Protein AF-A0A954KGQ1-F1 (afdb_monomer_lite)

Structure (mmCIF, N/CA/C/O backbone):
data_AF-A0A954KGQ1-F1
#
_entry.id   AF-A0A954KGQ1-F1
#
loop_
_atom_site.group_PDB
_atom_site.id
_atom_site.type_symbol
_atom_site.label_atom_id
_atom_site.label_alt_id
_atom_site.label_comp_id
_atom_site.label_asym_id
_atom_site.label_entity_id
_atom_site.label_seq_id
_atom_site.pdbx_PDB_ins_code
_atom_site.Cartn_x
_atom_site.Cartn_y
_atom_site.Cartn_z
_atom_site.occupancy
_atom_site.B_iso_or_equiv
_atom_site.auth_seq_id
_atom_site.auth_comp_id
_atom_site.auth_asym_id
_atom_site.auth_atom_id
_atom_site.pdbx_PDB_model_num
ATOM 1 N N . MET A 1 1 ? -12.174 5.004 -1.934 1.00 64.56 1 MET A N 1
ATOM 2 C CA . MET A 1 1 ? -10.868 4.305 -1.891 1.00 64.56 1 MET A CA 1
ATOM 3 C C . MET A 1 1 ? -9.777 5.331 -1.611 1.00 64.56 1 MET A C 1
ATOM 5 O O . MET A 1 1 ? -9.635 6.246 -2.416 1.00 64.56 1 MET A O 1
ATOM 9 N N . ALA A 1 2 ? -9.042 5.189 -0.502 1.00 85.38 2 ALA A N 1
ATOM 10 C CA . ALA A 1 2 ? -8.070 6.170 0.003 1.00 85.38 2 ALA A CA 1
ATOM 11 C C . ALA A 1 2 ? -6.909 6.488 -0.962 1.00 85.38 2 ALA A C 1
ATOM 13 O O . ALA A 1 2 ? -6.375 7.587 -0.951 1.00 85.38 2 ALA A O 1
ATOM 14 N N . TRP A 1 3 ? -6.562 5.577 -1.876 1.00 90.81 3 TRP A N 1
ATOM 15 C CA . TRP A 1 3 ? -5.491 5.818 -2.851 1.00 90.81 3 TRP A CA 1
ATOM 16 C C . TRP A 1 3 ? -5.712 7.066 -3.725 1.00 90.81 3 TRP A C 1
ATOM 18 O O . TRP A 1 3 ? -4.772 7.804 -3.997 1.00 90.81 3 TRP A O 1
ATOM 28 N N . TRP A 1 4 ? -6.944 7.331 -4.173 1.00 90.88 4 TRP A N 1
ATOM 29 C CA . TRP A 1 4 ? -7.203 8.447 -5.091 1.00 90.88 4 TRP A CA 1
ATOM 30 C C . TRP A 1 4 ? -7.008 9.818 -4.445 1.00 90.88 4 TRP A C 1
ATOM 32 O O . TRP A 1 4 ? -6.617 10.749 -5.145 1.00 90.88 4 TRP A O 1
ATOM 42 N N . SER A 1 5 ? -7.251 9.939 -3.137 1.00 90.62 5 SER A N 1
ATOM 43 C CA . SER A 1 5 ? -7.044 11.199 -2.425 1.00 90.62 5 SER A CA 1
ATOM 44 C C . SER A 1 5 ? -5.561 11.487 -2.225 1.00 90.62 5 SER A C 1
ATOM 46 O O . SER A 1 5 ? -5.154 12.626 -2.413 1.00 90.62 5 SER A O 1
ATOM 48 N N . VAL A 1 6 ? -4.740 10.477 -1.920 1.00 92.19 6 VAL A N 1
ATOM 49 C CA . VAL A 1 6 ? -3.313 10.672 -1.595 1.00 92.19 6 VAL A CA 1
ATOM 50 C C . VAL A 1 6 ? -2.357 10.473 -2.771 1.00 92.19 6 VAL A C 1
ATOM 52 O O . VAL A 1 6 ? -1.201 10.865 -2.682 1.00 92.19 6 VAL A O 1
ATOM 55 N N . ARG A 1 7 ? -2.814 9.922 -3.905 1.00 92.94 7 ARG A N 1
ATOM 56 C CA . ARG A 1 7 ? -1.966 9.630 -5.079 1.00 92.94 7 ARG A CA 1
ATOM 57 C C . ARG A 1 7 ? -1.112 10.817 -5.526 1.00 92.94 7 ARG A C 1
ATOM 59 O O . ARG A 1 7 ? 0.028 10.617 -5.929 1.00 92.94 7 ARG A O 1
ATOM 66 N N . HIS A 1 8 ? -1.675 12.024 -5.510 1.00 92.00 8 HIS A N 1
ATOM 67 C CA . HIS A 1 8 ? -0.987 13.226 -5.982 1.00 92.00 8 HIS A CA 1
ATOM 68 C C . HIS A 1 8 ? 0.263 13.556 -5.150 1.00 92.00 8 HIS A C 1
ATOM 70 O O . HIS A 1 8 ? 1.206 14.110 -5.691 1.00 92.00 8 HIS A O 1
ATOM 76 N N . ILE A 1 9 ? 0.301 13.149 -3.877 1.00 92.56 9 ILE A N 1
ATOM 77 C CA . ILE A 1 9 ? 1.433 13.371 -2.964 1.00 92.56 9 ILE A CA 1
ATOM 78 C C . ILE A 1 9 ? 2.662 12.562 -3.404 1.00 92.56 9 ILE A C 1
ATOM 80 O O . ILE A 1 9 ? 3.798 13.000 -3.247 1.00 92.56 9 ILE A O 1
ATOM 84 N N . TYR A 1 10 ? 2.435 11.386 -3.989 1.00 91.94 10 TYR A N 1
ATOM 85 C CA . TYR A 1 10 ? 3.494 10.468 -4.413 1.00 91.94 10 TYR A CA 1
ATOM 86 C C . TYR A 1 10 ? 3.849 10.604 -5.898 1.00 91.94 10 TYR A C 1
ATOM 88 O O . TYR A 1 10 ? 4.817 10.000 -6.349 1.00 91.94 10 TYR A O 1
ATOM 96 N N . ALA A 1 11 ? 3.080 11.381 -6.667 1.00 90.12 11 ALA A N 1
ATOM 97 C CA . ALA A 1 11 ? 3.197 11.432 -8.123 1.00 90.12 11 ALA A CA 1
ATOM 98 C C . ALA A 1 11 ? 4.559 11.941 -8.617 1.00 90.12 11 ALA A C 1
ATOM 100 O O . ALA A 1 11 ? 5.031 11.467 -9.647 1.00 90.12 11 ALA A O 1
ATOM 101 N N . ASP A 1 12 ? 5.184 12.855 -7.872 1.00 89.56 12 ASP A N 1
ATOM 102 C CA . ASP A 1 12 ? 6.445 13.489 -8.272 1.00 89.56 12 ASP A CA 1
ATOM 103 C C . ASP A 1 12 ? 7.689 12.733 -7.779 1.00 89.56 12 ASP A C 1
ATOM 105 O O . ASP A 1 12 ? 8.768 12.886 -8.346 1.00 89.56 12 ASP A O 1
ATOM 109 N N . ASN A 1 13 ? 7.547 11.910 -6.733 1.00 89.56 13 ASN A N 1
ATOM 110 C CA . ASN A 1 13 ? 8.673 11.259 -6.051 1.00 89.56 13 ASN A CA 1
ATOM 111 C C . ASN A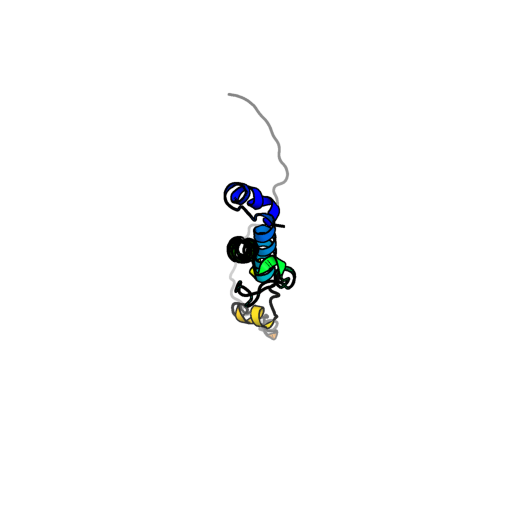 1 13 ? 8.782 9.757 -6.342 1.00 89.56 13 ASN A C 1
ATOM 113 O O . ASN A 1 13 ? 9.836 9.171 -6.111 1.00 89.56 13 ASN A O 1
ATOM 117 N N . GLU A 1 14 ? 7.712 9.131 -6.840 1.00 91.44 14 GLU A N 1
ATOM 118 C CA . GLU A 1 14 ? 7.665 7.690 -7.062 1.00 91.44 14 GLU A CA 1
ATOM 119 C C . GLU A 1 14 ? 7.655 7.365 -8.568 1.00 91.44 14 GLU A C 1
ATOM 121 O O . GLU A 1 14 ? 6.622 7.527 -9.229 1.00 91.44 14 GLU A O 1
ATOM 126 N N . PRO A 1 15 ? 8.768 6.862 -9.135 1.00 89.88 15 PRO A N 1
ATOM 127 C CA . PRO A 1 15 ? 8.856 6.569 -10.568 1.00 89.88 15 PRO A CA 1
ATOM 128 C C . PRO A 1 15 ? 7.892 5.452 -10.993 1.00 89.88 15 PRO A C 1
ATOM 130 O O . PRO A 1 15 ? 7.349 5.475 -12.099 1.00 89.88 15 PRO A O 1
ATOM 133 N N . HIS A 1 16 ? 7.612 4.507 -10.091 1.00 93.56 16 HIS A N 1
ATOM 134 C CA . HIS A 1 16 ? 6.739 3.354 -10.326 1.00 93.56 16 HIS A CA 1
ATOM 135 C C . HIS A 1 16 ? 5.373 3.521 -9.641 1.00 93.56 16 HIS A C 1
ATOM 137 O O . HIS A 1 16 ? 4.840 2.599 -9.024 1.00 93.56 16 HIS A O 1
ATOM 143 N N . LEU A 1 17 ? 4.755 4.702 -9.782 1.00 94.81 17 LEU A N 1
ATOM 144 C CA . LEU A 1 17 ? 3.503 5.085 -9.105 1.00 94.81 17 LEU A CA 1
ATOM 145 C C . LEU A 1 17 ? 2.355 4.065 -9.255 1.00 94.81 17 LEU A C 1
ATOM 147 O O . LEU A 1 17 ? 1.499 3.933 -8.377 1.00 94.81 17 LEU A O 1
ATOM 151 N N . ASN A 1 18 ? 2.301 3.343 -10.376 1.00 94.06 18 ASN A N 1
ATOM 152 C CA . ASN A 1 18 ? 1.293 2.306 -10.602 1.00 94.06 18 ASN A CA 1
ATOM 153 C C . ASN A 1 18 ? 1.489 1.088 -9.694 1.00 94.06 18 ASN A C 1
ATOM 155 O O . ASN A 1 18 ? 0.507 0.509 -9.226 1.00 94.06 18 ASN A O 1
ATOM 159 N N . ASP A 1 19 ? 2.734 0.682 -9.474 1.00 95.38 19 ASP A N 1
ATOM 160 C CA . ASP A 1 19 ? 3.100 -0.448 -8.630 1.00 95.38 19 ASP A CA 1
ATOM 161 C C . ASP A 1 19 ? 2.977 -0.077 -7.159 1.00 95.38 19 ASP A C 1
ATOM 163 O O . ASP A 1 19 ? 2.288 -0.785 -6.418 1.00 95.38 19 ASP A O 1
ATOM 167 N N . PHE A 1 20 ? 3.469 1.109 -6.797 1.00 96.25 20 PHE A N 1
ATOM 168 C CA . PHE A 1 20 ? 3.226 1.731 -5.501 1.00 96.25 20 PHE A CA 1
ATOM 169 C C . PHE A 1 20 ? 1.737 1.775 -5.157 1.00 96.25 20 PHE A C 1
ATOM 171 O O . PHE A 1 20 ? 1.298 1.252 -4.136 1.00 96.25 20 PHE A O 1
ATOM 178 N N . GLY A 1 21 ? 0.915 2.331 -6.051 1.00 95.62 21 GLY A N 1
ATOM 179 C CA . GLY A 1 21 ? -0.519 2.481 -5.823 1.00 95.62 21 GLY A CA 1
ATOM 180 C C . GLY A 1 21 ? -1.270 1.157 -5.706 1.00 95.62 21 GLY A C 1
ATOM 181 O O . GLY A 1 21 ? -2.342 1.106 -5.102 1.00 95.62 21 GLY A O 1
ATOM 182 N N . ARG A 1 22 ? -0.735 0.074 -6.279 1.00 95.44 22 ARG A N 1
ATOM 183 C CA . ARG A 1 22 ? -1.279 -1.275 -6.088 1.00 95.44 22 ARG A CA 1
ATOM 184 C C . ARG A 1 22 ? -0.874 -1.839 -4.733 1.00 95.44 22 ARG A C 1
ATOM 186 O O . ARG A 1 22 ? -1.733 -2.408 -4.073 1.00 95.44 22 ARG A O 1
ATOM 193 N N . GLY A 1 23 ? 0.375 -1.650 -4.314 1.00 96.00 23 GLY A N 1
ATOM 194 C CA . GLY A 1 23 ? 0.832 -1.996 -2.966 1.00 96.00 23 GLY A CA 1
ATOM 195 C C . GLY A 1 23 ? 0.004 -1.297 -1.900 1.00 96.00 23 GLY A C 1
ATOM 196 O O . GLY A 1 23 ? -0.556 -1.951 -1.026 1.00 96.00 23 GLY A O 1
ATOM 197 N N . PHE A 1 24 ? -0.191 0.009 -2.072 1.00 96.62 24 PHE A N 1
ATOM 198 C CA . PHE A 1 24 ? -0.975 0.860 -1.185 1.00 96.62 24 PHE A CA 1
ATOM 199 C C . PHE A 1 24 ? -2.382 0.333 -0.937 1.00 96.62 24 PHE A C 1
ATOM 201 O O . PHE A 1 24 ? -2.818 0.219 0.204 1.00 96.62 24 PHE A O 1
ATOM 208 N N . ARG A 1 25 ? -3.104 -0.016 -2.006 1.00 95.56 25 ARG A N 1
ATOM 209 C CA . ARG A 1 25 ? -4.465 -0.550 -1.874 1.00 95.56 25 ARG A CA 1
ATOM 210 C C . ARG A 1 25 ? -4.471 -1.864 -1.109 1.00 95.56 25 ARG A C 1
ATOM 212 O O . ARG A 1 25 ? -5.289 -2.013 -0.214 1.00 95.56 25 ARG A O 1
ATOM 219 N N . VAL A 1 26 ? -3.537 -2.765 -1.417 1.00 95.31 26 VAL A N 1
ATOM 220 C CA . VAL A 1 26 ? -3.448 -4.068 -0.745 1.00 95.31 26 VAL A CA 1
ATOM 221 C C . VAL A 1 26 ? -3.115 -3.900 0.741 1.00 95.31 26 VAL A C 1
ATOM 223 O O . VAL A 1 26 ? -3.745 -4.546 1.571 1.00 95.31 26 VAL A O 1
ATOM 226 N N . GLY A 1 27 ? -2.178 -3.014 1.094 1.00 95.12 27 GLY A N 1
ATOM 227 C CA . GLY A 1 27 ? -1.840 -2.721 2.492 1.00 95.12 27 GLY A CA 1
ATOM 228 C C . GLY A 1 27 ? -3.005 -2.091 3.256 1.00 95.12 27 GLY A C 1
ATOM 229 O O . GLY A 1 27 ? -3.333 -2.519 4.361 1.00 95.12 27 GLY A O 1
ATOM 230 N N . TYR A 1 28 ? -3.699 -1.138 2.631 1.00 95.25 28 TYR A N 1
ATOM 231 C CA . TYR A 1 28 ? -4.874 -0.503 3.225 1.00 95.25 28 TYR A CA 1
ATOM 232 C C . TYR A 1 28 ? -6.018 -1.505 3.441 1.00 95.25 28 TYR A C 1
ATOM 234 O O . TYR A 1 28 ? -6.642 -1.541 4.501 1.00 95.25 28 TYR A O 1
ATOM 242 N N . GLU A 1 29 ? -6.281 -2.350 2.443 1.00 93.75 29 GLU A N 1
ATOM 243 C CA . GLU A 1 29 ? -7.276 -3.422 2.519 1.00 93.75 29 GLU A CA 1
ATOM 244 C C . GLU A 1 29 ? -6.900 -4.479 3.561 1.00 93.75 29 GLU A C 1
ATOM 246 O O . GLU A 1 29 ? -7.790 -4.996 4.230 1.00 93.75 29 GLU A O 1
ATOM 251 N N . ASN A 1 30 ? -5.611 -4.789 3.743 1.00 93.81 30 ASN A N 1
ATOM 252 C CA . ASN A 1 30 ? -5.164 -5.728 4.771 1.00 93.81 30 ASN A CA 1
ATOM 253 C C . ASN A 1 30 ? -5.629 -5.272 6.157 1.00 93.81 30 ASN A C 1
ATOM 255 O O . ASN A 1 30 ? -6.313 -6.028 6.841 1.00 93.81 30 ASN A O 1
ATOM 259 N N . VAL A 1 31 ? -5.343 -4.021 6.520 1.00 93.81 31 VAL A N 1
ATOM 260 C CA . VAL A 1 31 ? -5.763 -3.453 7.807 1.00 93.81 31 VAL A CA 1
ATOM 261 C C . VAL A 1 31 ? -7.281 -3.337 7.887 1.00 93.81 31 VAL A C 1
ATOM 263 O O . VAL A 1 31 ? -7.865 -3.735 8.888 1.00 93.81 31 VAL A O 1
ATOM 266 N N . ALA A 1 32 ? -7.945 -2.856 6.831 1.00 91.94 32 ALA A N 1
ATOM 267 C CA . ALA A 1 32 ? -9.405 -2.731 6.813 1.00 91.94 32 ALA A CA 1
ATOM 268 C C . ALA A 1 32 ? -10.125 -4.079 7.018 1.00 91.94 32 ALA A C 1
ATOM 270 O O . ALA A 1 32 ? -11.213 -4.117 7.587 1.00 91.94 32 ALA A O 1
ATOM 271 N N . ASN A 1 33 ? -9.516 -5.188 6.592 1.00 91.12 33 ASN A N 1
ATOM 272 C CA . ASN A 1 33 ? -10.032 -6.542 6.797 1.00 91.12 33 ASN A CA 1
ATOM 273 C C . ASN A 1 33 ? -9.622 -7.164 8.150 1.00 91.12 33 ASN A C 1
ATOM 275 O O . ASN A 1 33 ? -9.842 -8.355 8.356 1.00 91.12 33 ASN A O 1
ATOM 279 N N . GLY A 1 34 ? -9.028 -6.392 9.067 1.00 88.81 34 GLY A N 1
ATOM 280 C CA . GLY A 1 34 ? -8.577 -6.872 10.380 1.00 88.81 34 GLY A CA 1
ATOM 281 C C . GLY A 1 34 ? -7.192 -7.531 10.373 1.00 88.81 34 GLY A C 1
ATOM 282 O O . GLY A 1 34 ? -6.820 -8.207 11.329 1.00 88.81 34 GLY A O 1
ATOM 283 N N . GLY A 1 35 ? -6.425 -7.368 9.294 1.00 88.25 35 GLY A N 1
ATOM 284 C CA . GLY A 1 35 ? -5.033 -7.795 9.213 1.00 88.25 35 GLY A CA 1
ATOM 285 C C . GLY A 1 35 ? -4.106 -6.934 10.073 1.00 88.25 35 GLY A C 1
ATOM 286 O O . GLY A 1 35 ? -4.414 -5.801 10.436 1.00 88.25 35 GLY A O 1
ATOM 287 N N . ASN A 1 36 ? -2.931 -7.477 10.384 1.00 87.62 36 ASN A N 1
ATOM 288 C CA . ASN A 1 36 ? -1.923 -6.839 11.234 1.00 87.62 36 ASN A CA 1
ATOM 289 C C . ASN A 1 36 ? -1.029 -5.825 10.497 1.00 87.62 36 ASN A C 1
ATOM 291 O O . ASN A 1 36 ? -0.103 -5.284 11.098 1.00 87.62 36 ASN A O 1
ATOM 295 N N . GLY A 1 37 ? -1.252 -5.601 9.199 1.00 90.25 3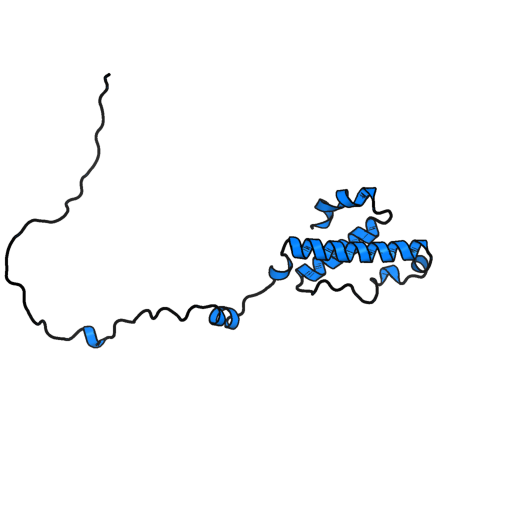7 GLY A N 1
ATOM 296 C CA . GLY A 1 37 ? -0.426 -4.708 8.393 1.00 90.25 37 GLY A CA 1
ATOM 297 C C . GLY A 1 37 ? 0.968 -5.254 8.074 1.00 90.25 37 GLY A C 1
ATOM 298 O O . GLY A 1 37 ? 1.800 -4.521 7.545 1.00 90.25 37 GLY A O 1
ATOM 299 N N . CYS A 1 38 ? 1.260 -6.529 8.354 1.00 93.25 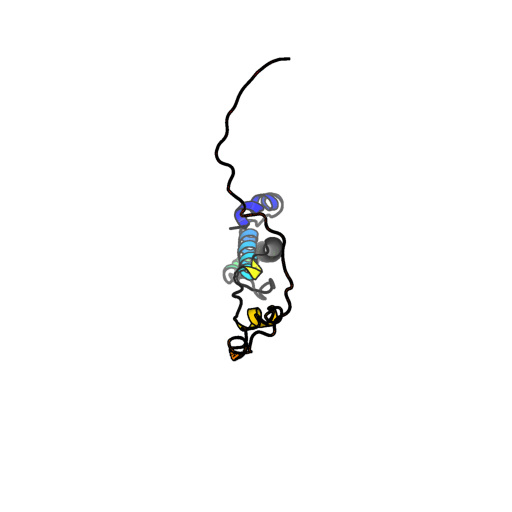38 CYS A N 1
ATOM 300 C CA . CYS A 1 38 ? 2.537 -7.120 7.962 1.00 93.25 38 CYS A CA 1
ATOM 301 C C . CYS A 1 38 ? 2.570 -7.362 6.444 1.00 93.25 38 CYS A C 1
ATOM 303 O O . CYS A 1 38 ? 1.603 -7.902 5.898 1.00 93.25 38 CYS A O 1
ATOM 305 N N . PRO A 1 39 ? 3.658 -6.997 5.745 1.00 92.62 39 PRO A N 1
ATOM 306 C CA . PRO A 1 39 ? 3.792 -7.278 4.323 1.00 92.62 39 PRO A CA 1
ATOM 307 C C . PRO A 1 39 ? 3.908 -8.786 4.066 1.00 92.62 39 PRO A C 1
ATOM 309 O O . PRO A 1 39 ? 4.469 -9.520 4.886 1.00 92.62 39 PRO A O 1
ATOM 312 N N . PRO A 1 40 ? 3.403 -9.277 2.923 1.00 91.69 40 PRO A N 1
ATOM 313 C CA . PRO A 1 40 ? 3.529 -10.682 2.573 1.00 91.69 40 PRO A CA 1
ATOM 314 C C . PRO A 1 40 ? 4.986 -11.046 2.262 1.00 91.69 40 PRO A C 1
ATOM 316 O O . PRO A 1 40 ? 5.734 -10.257 1.682 1.00 91.69 40 PRO A O 1
ATOM 319 N N . THR A 1 41 ? 5.371 -12.284 2.584 1.00 91.75 41 THR A N 1
ATOM 320 C CA . THR A 1 41 ? 6.731 -12.803 2.348 1.00 91.75 41 THR A CA 1
ATOM 321 C C . THR A 1 41 ? 7.131 -12.769 0.877 1.00 91.75 41 THR A C 1
ATOM 323 O O . THR A 1 41 ? 8.297 -12.564 0.559 1.00 91.75 41 THR A O 1
ATOM 326 N N . LEU A 1 42 ? 6.166 -12.969 -0.021 1.00 91.12 42 LEU A N 1
ATOM 327 C CA . LEU A 1 42 ? 6.368 -12.896 -1.460 1.00 91.12 42 LEU A CA 1
ATOM 328 C C . LEU A 1 42 ? 5.445 -11.833 -2.057 1.00 91.12 42 LEU A C 1
ATOM 330 O O . LEU A 1 42 ? 4.302 -11.696 -1.603 1.00 91.12 42 LEU A O 1
ATOM 334 N N . PRO A 1 43 ? 5.899 -11.113 -3.097 1.00 88.56 43 PRO A N 1
ATOM 335 C CA . PRO A 1 43 ? 5.057 -10.151 -3.780 1.00 88.56 43 PRO A CA 1
ATOM 336 C C . PRO A 1 43 ? 3.919 -10.883 -4.508 1.00 88.56 43 PRO A C 1
ATOM 338 O O . PRO A 1 43 ? 4.001 -12.094 -4.737 1.00 88.56 43 PRO A O 1
ATOM 341 N N . PRO A 1 44 ? 2.854 -10.181 -4.922 1.00 91.81 44 PRO A N 1
ATOM 342 C CA . PRO A 1 44 ? 1.756 -10.790 -5.666 1.00 91.81 44 PRO A CA 1
ATOM 343 C C . PRO A 1 44 ? 2.231 -11.483 -6.951 1.00 91.81 44 PRO A C 1
ATOM 345 O O . PRO A 1 44 ? 3.158 -11.009 -7.607 1.00 91.81 44 PRO A O 1
ATOM 348 N N . GLN A 1 45 ? 1.524 -12.537 -7.377 1.00 90.81 45 GLN A N 1
ATOM 349 C CA . GLN A 1 45 ? 1.901 -13.410 -8.506 1.00 90.81 45 GLN A CA 1
ATOM 350 C C . GLN A 1 45 ? 2.261 -12.666 -9.804 1.00 90.81 45 GLN A C 1
ATOM 352 O O . GLN A 1 45 ? 3.096 -13.122 -10.582 1.00 90.81 45 GLN A O 1
ATOM 357 N N . ARG A 1 46 ? 1.675 -11.486 -10.042 1.00 89.06 46 ARG A N 1
ATOM 358 C CA . ARG A 1 46 ? 2.005 -10.630 -11.195 1.00 89.06 46 ARG A CA 1
ATOM 359 C C . ARG A 1 46 ? 3.493 -10.281 -11.295 1.00 89.06 46 ARG A C 1
ATOM 361 O O . ARG A 1 46 ? 3.961 -10.060 -12.404 1.00 89.06 46 ARG A O 1
ATOM 368 N N . TYR A 1 47 ? 4.200 -10.236 -10.169 1.00 91.56 47 TYR A N 1
ATOM 369 C CA . TYR A 1 47 ? 5.622 -9.915 -10.084 1.00 91.56 47 TYR A CA 1
ATOM 370 C C . TYR A 1 47 ? 6.529 -11.143 -10.178 1.00 91.56 47 TYR A C 1
ATOM 372 O O . TYR A 1 47 ? 7.742 -11.011 -10.122 1.00 91.56 47 TYR A O 1
ATOM 380 N N . TRP A 1 48 ? 5.972 -12.348 -10.320 1.00 92.31 48 TRP A N 1
ATOM 381 C CA . TRP A 1 48 ? 6.772 -13.574 -10.420 1.00 92.31 48 TRP A CA 1
ATOM 382 C C . TRP A 1 48 ? 7.225 -13.869 -11.850 1.00 92.31 48 TRP A C 1
ATOM 384 O O . TRP A 1 48 ? 8.022 -14.774 -12.081 1.00 92.31 48 TRP A O 1
ATOM 394 N N . ALA A 1 49 ? 6.697 -13.132 -12.827 1.00 90.62 49 ALA A N 1
ATOM 395 C CA . ALA A 1 49 ? 7.100 -13.279 -14.215 1.00 90.62 49 ALA A CA 1
ATOM 396 C C . ALA A 1 49 ? 8.572 -12.877 -14.403 1.00 90.62 49 ALA A C 1
ATOM 398 O O . ALA A 1 49 ? 9.036 -11.918 -13.792 1.00 90.62 49 ALA A O 1
ATOM 399 N N . ALA A 1 50 ? 9.271 -13.548 -15.325 1.00 87.00 50 ALA A N 1
ATOM 400 C CA . ALA A 1 50 ? 10.691 -13.306 -15.614 1.00 87.00 50 ALA A CA 1
ATOM 401 C C . ALA A 1 50 ? 11.023 -11.832 -15.924 1.00 87.00 50 ALA A C 1
ATOM 403 O O . ALA A 1 50 ? 12.114 -11.370 -15.622 1.00 87.00 50 ALA A O 1
ATOM 404 N N . ARG A 1 51 ? 10.054 -11.068 -16.448 1.00 87.31 51 ARG A N 1
ATOM 405 C CA . ARG A 1 51 ? 10.169 -9.620 -16.703 1.00 87.31 51 ARG A CA 1
ATOM 406 C C . ARG A 1 51 ? 10.365 -8.749 -15.453 1.00 87.31 51 ARG A C 1
ATOM 408 O O . ARG A 1 51 ? 10.463 -7.544 -15.600 1.00 87.31 51 ARG A O 1
ATOM 415 N N . TYR A 1 52 ? 10.251 -9.329 -14.259 1.00 87.81 52 TYR A N 1
ATOM 416 C CA . TYR A 1 52 ? 10.469 -8.641 -12.988 1.00 87.81 52 TYR A CA 1
ATOM 417 C C . TYR A 1 52 ? 11.762 -9.089 -12.287 1.00 87.81 52 TYR A C 1
ATOM 419 O O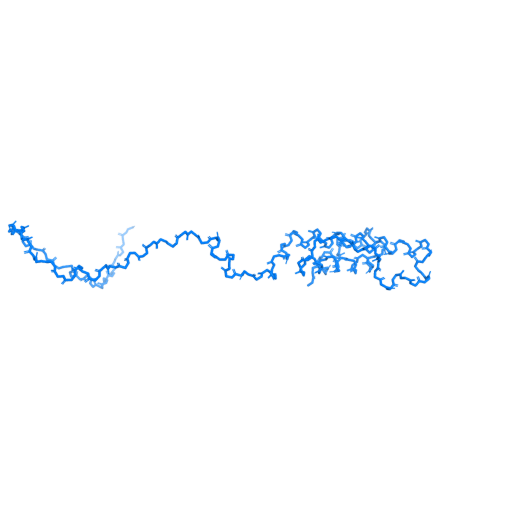 . TYR A 1 52 ? 12.013 -8.692 -11.154 1.00 87.81 52 TYR A O 1
ATOM 427 N N . GLN A 1 53 ? 12.548 -9.957 -12.933 1.00 88.25 53 GLN A N 1
ATOM 428 C CA . GLN A 1 53 ? 13.832 -10.440 -12.417 1.00 88.25 53 GLN A CA 1
ATOM 429 C C . GLN A 1 53 ? 15.017 -9.568 -12.855 1.00 88.25 53 GLN A C 1
ATOM 431 O O . GLN A 1 53 ? 16.136 -9.805 -12.411 1.00 88.25 53 GLN A O 1
ATOM 436 N N . ASP A 1 54 ? 14.781 -8.592 -13.728 1.00 91.88 54 ASP A N 1
ATOM 437 C CA . ASP A 1 54 ? 15.737 -7.553 -14.095 1.00 91.88 54 ASP A CA 1
ATOM 438 C C . ASP A 1 54 ? 15.754 -6.419 -13.055 1.00 91.88 54 ASP A C 1
ATOM 440 O O . ASP A 1 54 ? 14.859 -6.309 -12.213 1.00 91.88 54 ASP A O 1
ATOM 444 N N . ASP A 1 55 ? 16.768 -5.552 -13.118 1.00 92.00 55 ASP A N 1
ATOM 445 C CA . ASP A 1 55 ? 16.935 -4.443 -12.165 1.00 92.00 55 ASP A CA 1
ATOM 446 C C . ASP A 1 55 ? 15.703 -3.518 -12.150 1.00 92.00 55 ASP A C 1
ATOM 448 O O . ASP A 1 55 ? 15.192 -3.150 -11.093 1.00 92.00 55 ASP A O 1
ATOM 452 N N . TYR A 1 56 ? 15.152 -3.220 -13.331 1.00 91.81 56 TYR A N 1
ATOM 453 C CA . TYR A 1 56 ? 13.947 -2.399 -13.486 1.00 91.81 56 TYR A CA 1
ATOM 454 C C . TYR A 1 56 ? 12.688 -3.068 -12.910 1.00 91.81 56 TYR A C 1
ATOM 456 O O . TYR A 1 56 ? 11.789 -2.426 -12.359 1.00 91.81 56 TYR A O 1
ATOM 464 N N . GLY A 1 57 ? 12.599 -4.386 -13.039 1.00 91.25 57 GLY A N 1
ATOM 465 C CA . GLY A 1 57 ? 11.575 -5.207 -12.426 1.00 91.25 57 GLY A CA 1
ATOM 466 C C . GLY A 1 57 ? 11.657 -5.222 -10.910 1.00 91.25 57 GLY A C 1
ATOM 467 O O . GLY A 1 57 ? 10.631 -5.104 -10.234 1.00 91.25 57 GLY A O 1
ATOM 468 N N . HIS A 1 58 ? 12.876 -5.310 -10.382 1.00 92.12 58 HIS A N 1
ATOM 469 C CA . HIS A 1 58 ? 13.135 -5.264 -8.953 1.00 92.12 58 HIS A CA 1
ATOM 470 C C . HIS A 1 58 ? 12.664 -3.938 -8.345 1.00 92.12 58 HIS A C 1
ATOM 472 O O . HIS A 1 58 ? 11.971 -3.952 -7.329 1.00 92.12 58 HIS A O 1
ATOM 478 N N . GLU A 1 59 ? 12.928 -2.804 -9.000 1.00 94.88 59 GLU A N 1
ATOM 479 C CA . GLU A 1 59 ? 12.432 -1.494 -8.556 1.00 94.88 59 GLU A CA 1
ATOM 480 C C . GLU A 1 59 ? 10.899 -1.431 -8.476 1.00 94.88 59 GLU A C 1
ATOM 482 O O . GLU A 1 59 ? 10.355 -0.894 -7.512 1.00 94.88 59 GLU A O 1
ATOM 487 N N . GLN A 1 60 ? 10.178 -2.021 -9.437 1.00 94.81 60 GLN A N 1
ATOM 488 C CA . GLN A 1 60 ? 8.710 -2.089 -9.390 1.00 94.81 60 GLN A CA 1
ATOM 489 C C . GLN A 1 60 ? 8.212 -2.932 -8.207 1.00 94.81 60 GLN A C 1
ATOM 491 O O . GLN A 1 60 ? 7.199 -2.600 -7.588 1.00 94.81 60 GLN A O 1
ATOM 496 N N . VAL A 1 61 ? 8.911 -4.024 -7.878 1.00 95.06 61 VAL A N 1
ATOM 497 C CA . VAL A 1 61 ? 8.595 -4.859 -6.708 1.00 95.06 61 VAL A CA 1
ATOM 498 C C . VAL A 1 61 ? 8.859 -4.095 -5.413 1.00 95.06 61 VAL A C 1
ATOM 500 O O . VAL A 1 61 ? 8.014 -4.101 -4.519 1.00 95.06 61 VAL A O 1
ATOM 503 N N . VAL A 1 62 ? 9.990 -3.396 -5.321 1.00 94.81 62 VAL A N 1
ATOM 504 C CA . VAL A 1 62 ? 10.330 -2.545 -4.172 1.00 94.81 62 VAL A CA 1
ATOM 505 C C . VAL A 1 62 ? 9.294 -1.435 -3.999 1.00 94.81 62 VAL A C 1
ATOM 507 O O . VAL A 1 62 ? 8.761 -1.260 -2.906 1.00 94.81 62 VAL A O 1
ATOM 510 N N . SER A 1 63 ? 8.928 -0.752 -5.084 1.00 95.56 63 SER A N 1
ATOM 511 C CA . SER A 1 63 ? 7.890 0.282 -5.093 1.00 95.56 63 SER A CA 1
ATOM 512 C C . SER A 1 63 ? 6.544 -0.246 -4.590 1.00 95.56 63 SER A C 1
ATOM 514 O O . SER A 1 63 ? 5.867 0.402 -3.790 1.00 95.56 63 SER A O 1
ATOM 516 N N . TRP A 1 64 ? 6.174 -1.470 -4.978 1.00 96.56 64 TRP A N 1
ATOM 517 C CA . TRP A 1 64 ? 4.980 -2.134 -4.460 1.00 96.56 64 TRP A CA 1
ATOM 518 C C . TRP A 1 64 ? 5.043 -2.356 -2.943 1.00 96.56 64 TRP A C 1
ATOM 520 O O . TRP A 1 64 ? 4.071 -2.061 -2.248 1.00 96.56 64 TRP A O 1
ATOM 530 N N . TYR A 1 65 ? 6.172 -2.832 -2.412 1.00 96.88 65 TYR A N 1
ATOM 531 C CA . TYR A 1 65 ? 6.348 -3.003 -0.966 1.00 96.88 65 TYR A CA 1
ATOM 532 C C . TYR A 1 65 ? 6.330 -1.668 -0.212 1.00 96.88 65 TYR A C 1
ATOM 534 O O . TYR A 1 65 ? 5.690 -1.575 0.834 1.00 96.88 65 TYR A O 1
ATOM 542 N N . ASN A 1 66 ? 6.947 -0.619 -0.762 1.00 96.06 66 ASN A N 1
ATOM 543 C CA . ASN A 1 66 ? 6.885 0.729 -0.191 1.00 96.06 66 ASN A CA 1
ATOM 544 C C . ASN A 1 66 ? 5.435 1.219 -0.120 1.00 96.06 66 ASN A C 1
ATOM 546 O O . ASN A 1 66 ? 4.963 1.648 0.934 1.00 96.06 66 ASN A O 1
ATOM 550 N N . GLY A 1 67 ? 4.698 1.074 -1.225 1.00 95.94 67 GLY A N 1
ATOM 551 C CA . GLY A 1 67 ? 3.280 1.402 -1.283 1.00 95.94 67 GLY A CA 1
ATOM 552 C C . GLY A 1 67 ? 2.471 0.644 -0.236 1.00 95.94 67 GLY A C 1
ATOM 553 O O . GLY A 1 67 ? 1.639 1.250 0.432 1.00 95.94 67 GLY A O 1
ATOM 554 N N . TYR A 1 68 ? 2.735 -0.654 -0.051 1.00 96.88 68 TYR A N 1
ATOM 555 C CA . TYR A 1 68 ? 2.071 -1.478 0.962 1.00 96.88 68 TYR A CA 1
ATOM 556 C C . TYR A 1 68 ? 2.220 -0.891 2.366 1.00 96.88 68 TYR A C 1
ATOM 558 O O . TYR A 1 68 ? 1.210 -0.671 3.034 1.00 96.88 68 TYR A O 1
ATOM 566 N N . SER A 1 69 ? 3.449 -0.582 2.785 1.00 96.00 69 SER A N 1
ATOM 567 C CA . SER A 1 69 ? 3.722 -0.003 4.106 1.00 96.00 69 SER A CA 1
ATOM 568 C C . SER A 1 69 ? 2.987 1.325 4.310 1.00 96.00 69 SER A C 1
ATOM 570 O O . SER A 1 69 ? 2.295 1.494 5.309 1.00 96.00 69 SER A O 1
ATOM 572 N N . HIS A 1 70 ? 3.021 2.225 3.323 1.00 95.94 70 HIS A N 1
ATOM 573 C CA . HIS A 1 70 ? 2.285 3.494 3.393 1.00 95.94 70 HIS A CA 1
ATOM 574 C C . HIS A 1 70 ? 0.760 3.313 3.434 1.00 95.94 70 HIS A C 1
ATOM 576 O O . HIS A 1 70 ? 0.052 4.065 4.104 1.00 95.94 70 HIS A O 1
ATOM 582 N N . GLY A 1 71 ? 0.235 2.312 2.723 1.00 95.56 71 GLY A N 1
ATOM 583 C CA . GLY A 1 71 ? -1.185 1.969 2.761 1.00 95.56 71 GLY A CA 1
ATOM 584 C C . GLY A 1 71 ? -1.629 1.493 4.142 1.00 95.56 71 GLY A C 1
ATOM 585 O O . GLY A 1 71 ? -2.695 1.889 4.612 1.00 95.56 71 GLY A O 1
ATOM 586 N N . VAL A 1 72 ? -0.792 0.689 4.803 1.00 96.06 72 VAL A N 1
ATOM 587 C CA . VAL A 1 72 ? -1.002 0.236 6.185 1.00 96.06 72 VAL A CA 1
ATOM 588 C C . VAL A 1 72 ? -0.982 1.419 7.148 1.00 96.06 72 VAL A C 1
ATOM 590 O O . VAL A 1 72 ? -1.913 1.569 7.935 1.00 96.06 72 VAL A O 1
ATOM 593 N N . GLU A 1 73 ? 0.025 2.290 7.061 1.00 94.81 73 GLU A N 1
ATOM 594 C CA . GLU A 1 73 ? 0.134 3.486 7.908 1.00 94.81 73 GLU A CA 1
ATOM 595 C C . GLU A 1 73 ? -1.112 4.370 7.809 1.00 94.81 73 GLU A C 1
ATOM 597 O O . GLU A 1 73 ? -1.679 4.756 8.835 1.00 94.81 73 GLU A O 1
ATOM 602 N N . LEU A 1 74 ? -1.591 4.641 6.588 1.00 94.75 74 LEU A N 1
ATOM 603 C CA . LEU A 1 74 ? -2.794 5.449 6.413 1.00 94.75 74 LEU A CA 1
ATOM 604 C C . LEU A 1 74 ? -4.043 4.733 6.934 1.00 94.75 74 LEU A C 1
ATOM 606 O O . LEU A 1 74 ? -4.897 5.367 7.542 1.00 94.75 74 LEU A O 1
ATOM 610 N N . ALA A 1 75 ? -4.164 3.421 6.732 1.00 94.00 75 ALA A N 1
ATOM 611 C CA . ALA A 1 75 ? -5.304 2.667 7.244 1.00 94.00 75 ALA A CA 1
ATOM 612 C C . ALA A 1 75 ? -5.370 2.670 8.779 1.00 94.00 75 ALA A C 1
ATOM 614 O O . ALA A 1 75 ? -6.455 2.760 9.362 1.00 94.00 75 ALA A O 1
ATOM 615 N N . LEU A 1 76 ? -4.212 2.604 9.438 1.00 91.50 76 LEU A N 1
ATOM 616 C CA . LEU A 1 76 ? -4.115 2.740 10.888 1.00 91.50 76 LEU A CA 1
ATOM 617 C C . LEU A 1 76 ? -4.497 4.157 11.332 1.00 91.50 76 LEU A C 1
ATOM 619 O O . LEU A 1 76 ? -5.288 4.299 12.263 1.00 91.50 76 LEU A O 1
ATOM 623 N N . ALA A 1 77 ? -4.011 5.190 10.635 1.00 92.12 77 ALA A N 1
ATOM 624 C CA . ALA A 1 77 ? -4.358 6.585 10.915 1.00 92.12 77 ALA A CA 1
ATOM 625 C C . ALA A 1 77 ? -5.858 6.883 10.708 1.00 92.12 77 ALA A C 1
ATOM 627 O O . ALA A 1 77 ? -6.467 7.583 11.514 1.00 92.12 77 ALA A O 1
ATOM 628 N N . ASP A 1 78 ? -6.472 6.302 9.675 1.00 91.50 78 ASP A N 1
ATOM 629 C CA . ASP A 1 78 ? -7.908 6.411 9.387 1.00 91.50 78 ASP A CA 1
ATOM 630 C C . ASP A 1 78 ? -8.781 5.596 10.366 1.00 91.50 78 ASP A C 1
ATOM 632 O O . ASP A 1 78 ? -10.014 5.713 10.358 1.00 91.50 78 ASP A O 1
ATOM 636 N N . GLY A 1 79 ? -8.167 4.719 11.169 1.00 89.19 79 GLY A N 1
ATOM 637 C CA . GLY A 1 79 ? -8.855 3.834 12.106 1.00 89.19 79 GLY A CA 1
ATOM 638 C C . GLY A 1 79 ? -9.743 2.785 11.430 1.00 89.19 79 GLY A C 1
ATOM 639 O O . GLY A 1 79 ? -10.709 2.319 12.036 1.00 89.19 79 GLY A O 1
ATOM 640 N N . VAL A 1 80 ? -9.469 2.405 10.173 1.00 88.00 80 VAL A N 1
ATOM 641 C CA . VAL A 1 80 ? -10.339 1.464 9.438 1.00 88.00 80 VAL A CA 1
ATOM 642 C C . VAL A 1 80 ? -10.282 0.032 9.964 1.00 88.00 80 VAL A C 1
ATOM 644 O O . VAL A 1 80 ? -11.230 -0.714 9.734 1.00 88.00 80 VAL A O 1
ATOM 647 N N . GLY A 1 81 ? -9.233 -0.341 10.702 1.00 82.50 81 GLY A N 1
ATOM 648 C CA . GLY A 1 81 ? -9.063 -1.704 11.218 1.00 82.50 81 GLY A CA 1
ATOM 649 C C . GLY A 1 81 ? -10.159 -2.167 12.182 1.00 82.50 81 GLY A C 1
ATOM 650 O O . GLY A 1 81 ? -10.512 -3.339 12.180 1.00 82.50 81 GLY A O 1
ATOM 651 N N . HIS A 1 82 ? -10.769 -1.245 12.933 1.00 79.19 82 HIS A N 1
ATOM 652 C CA . HIS A 1 82 ? -11.832 -1.565 13.897 1.00 79.19 82 HIS A CA 1
ATOM 653 C C . HIS A 1 82 ? -13.245 -1.455 13.301 1.00 79.19 82 HIS A C 1
ATOM 655 O O . HIS A 1 82 ? -14.229 -1.739 13.974 1.00 79.19 82 HIS A O 1
ATOM 661 N N . ARG A 1 83 ? -13.393 -1.037 12.033 1.00 78.25 83 ARG A N 1
ATOM 662 C CA . ARG A 1 83 ? -14.727 -0.814 11.436 1.00 78.25 83 ARG A CA 1
ATOM 663 C C . ARG A 1 83 ? -15.515 -2.101 11.210 1.00 78.25 83 ARG A C 1
ATOM 665 O O . ARG A 1 83 ? -16.740 -2.054 11.186 1.00 78.25 83 ARG A O 1
ATOM 672 N N . ASN A 1 84 ? -14.815 -3.219 11.032 1.00 77.50 84 ASN A N 1
ATOM 673 C CA . ASN A 1 84 ? -15.408 -4.541 10.832 1.00 77.50 84 ASN A CA 1
ATOM 674 C C . ASN A 1 84 ? -15.413 -5.386 12.117 1.00 77.50 84 ASN A C 1
ATOM 676 O O . ASN A 1 84 ? -15.712 -6.579 12.065 1.00 77.50 84 ASN A O 1
ATOM 680 N N . GLU A 1 85 ? -15.080 -4.793 13.267 1.00 77.44 85 GLU A N 1
ATOM 681 C CA . GLU A 1 85 ? -15.138 -5.487 14.548 1.00 77.44 85 GLU A CA 1
ATOM 682 C C . GLU A 1 85 ? -16.599 -5.617 15.001 1.00 77.44 85 GLU A C 1
ATOM 684 O O . GLU A 1 85 ? -17.287 -4.628 15.255 1.00 77.44 85 GLU A O 1
ATOM 689 N N . ILE A 1 86 ? -17.092 -6.855 15.081 1.00 80.75 86 ILE A N 1
ATOM 690 C CA . ILE A 1 86 ? -18.427 -7.139 15.611 1.00 80.75 86 ILE A CA 1
ATOM 691 C C . ILE A 1 86 ? -18.284 -7.428 17.100 1.00 80.75 86 ILE A C 1
ATOM 693 O O . ILE A 1 86 ? -17.674 -8.425 17.487 1.00 80.75 86 ILE A O 1
ATOM 697 N N . VAL A 1 87 ? -18.885 -6.577 17.930 1.00 82.00 87 VAL A N 1
ATOM 698 C CA . VAL A 1 87 ? -18.919 -6.791 19.378 1.00 82.00 87 VAL A CA 1
ATOM 699 C C . VAL A 1 87 ? -19.755 -8.034 19.681 1.00 82.00 87 VAL A C 1
ATOM 701 O O . VAL A 1 87 ? -20.945 -8.102 19.367 1.00 82.00 87 VAL A O 1
ATOM 704 N N . THR A 1 88 ? -19.134 -9.029 20.304 1.00 84.81 88 THR A N 1
ATOM 705 C CA . THR A 1 88 ? -19.821 -10.231 20.786 1.00 84.81 88 THR A CA 1
ATOM 706 C C . THR A 1 88 ? -20.509 -9.964 22.125 1.00 84.81 88 THR A C 1
ATOM 708 O O . THR A 1 88 ? -20.087 -9.102 22.897 1.00 84.81 88 THR A O 1
ATOM 711 N N . SER A 1 89 ? -21.562 -10.724 22.447 1.00 81.75 89 SER A N 1
ATOM 712 C CA . SER A 1 89 ? -22.291 -10.583 23.719 1.00 81.75 89 SER A CA 1
ATOM 713 C C . SER A 1 89 ? -21.363 -10.651 24.936 1.00 81.75 89 SER A C 1
ATOM 715 O O . SER A 1 89 ? -21.532 -9.890 25.882 1.00 81.75 89 SER A O 1
ATOM 717 N N . MET A 1 90 ? -20.325 -11.489 24.884 1.00 79.06 90 MET A N 1
ATOM 718 C CA . MET A 1 90 ? -19.331 -11.594 25.952 1.00 79.06 90 MET A CA 1
ATOM 719 C C . MET A 1 90 ? -18.531 -10.298 26.159 1.00 79.06 90 MET A C 1
ATOM 721 O O . MET A 1 90 ? -18.295 -9.921 27.303 1.00 79.06 90 MET A O 1
ATOM 725 N N . GLN A 1 91 ? -18.179 -9.585 25.083 1.00 79.00 91 GLN A N 1
ATOM 726 C CA . GLN A 1 91 ? -17.509 -8.279 25.167 1.00 79.00 91 GLN A CA 1
ATOM 727 C C . GLN A 1 91 ? -18.442 -7.190 25.728 1.00 79.00 91 GLN A C 1
ATOM 729 O O . GLN A 1 91 ? -17.991 -6.305 26.453 1.00 79.00 91 GLN A O 1
ATOM 734 N N . LEU A 1 92 ? -19.752 -7.263 25.459 1.00 77.38 92 LEU A N 1
ATOM 735 C CA . LEU A 1 92 ? -20.726 -6.349 26.074 1.00 77.38 92 LEU A CA 1
ATOM 736 C C . LEU A 1 92 ? -20.814 -6.561 27.587 1.00 77.38 92 LEU A C 1
ATOM 738 O O . LEU A 1 92 ? -20.802 -5.590 28.337 1.00 77.38 92 LEU A O 1
ATOM 742 N N . TYR A 1 93 ? -20.861 -7.815 28.045 1.00 76.81 93 TYR A N 1
ATOM 743 C CA . TYR A 1 93 ? -20.929 -8.119 29.476 1.00 76.81 93 TYR A CA 1
ATOM 744 C C . TYR A 1 93 ? -19.612 -7.845 30.215 1.00 76.81 93 TYR A C 1
ATOM 746 O O . TYR A 1 93 ? -19.660 -7.519 31.396 1.00 76.81 93 TYR A O 1
ATOM 754 N N . SER A 1 94 ? -18.449 -7.930 29.552 1.00 73.06 94 SER A N 1
ATOM 755 C CA . SER A 1 94 ? -17.159 -7.598 30.179 1.00 73.06 94 SER A CA 1
ATOM 756 C C . SER A 1 94 ? -16.950 -6.095 30.379 1.00 73.06 94 SER A C 1
ATOM 758 O O . SER A 1 94 ? -16.195 -5.701 31.264 1.00 73.06 94 SER A O 1
ATOM 760 N N . HIS A 1 95 ? -17.592 -5.263 29.553 1.00 64.62 95 HIS A N 1
ATOM 761 C CA . HIS A 1 95 ? -17.526 -3.800 29.636 1.00 64.62 95 HIS A CA 1
ATOM 762 C C . HIS A 1 95 ? -18.777 -3.158 30.246 1.00 64.62 95 HIS A C 1
ATOM 764 O O . HIS A 1 95 ? -18.797 -1.946 30.465 1.00 64.62 95 HIS A O 1
ATOM 770 N N . ALA A 1 96 ? -19.813 -3.942 30.545 1.00 62.34 96 ALA A N 1
ATOM 771 C CA . ALA A 1 96 ? -20.919 -3.476 31.355 1.00 62.34 96 ALA A CA 1
ATOM 772 C C . ALA A 1 96 ? -20.402 -3.215 32.776 1.00 62.34 96 ALA A C 1
ATOM 774 O O . ALA A 1 96 ? -19.911 -4.124 33.447 1.00 62.34 96 ALA A O 1
ATOM 775 N N . ASN A 1 97 ? -20.553 -1.976 33.259 1.00 63.41 97 ASN A N 1
ATOM 776 C CA . ASN A 1 97 ? -20.643 -1.754 34.702 1.00 63.41 97 ASN A CA 1
ATOM 777 C C . ASN A 1 97 ? -21.657 -2.773 35.249 1.00 63.41 97 ASN A C 1
ATOM 779 O O . ASN A 1 97 ? -22.653 -3.020 34.552 1.00 63.41 97 ASN A O 1
ATOM 783 N N . PRO A 1 98 ? -21.426 -3.378 36.434 1.00 64.56 98 PRO A N 1
ATOM 784 C CA . PRO A 1 98 ? -22.409 -4.289 37.006 1.00 64.56 98 PRO A CA 1
ATOM 785 C C . PRO A 1 98 ? -23.761 -3.582 36.933 1.00 64.56 98 PRO A C 1
ATOM 787 O O . PRO A 1 98 ? -23.799 -2.385 37.247 1.00 64.56 98 PRO A O 1
ATOM 790 N N . PRO A 1 99 ? -24.816 -4.242 36.418 1.00 58.25 99 PRO A N 1
ATOM 791 C CA . PRO A 1 99 ? -26.103 -3.592 36.262 1.00 58.25 99 PRO A CA 1
ATOM 792 C C . PRO A 1 99 ? -26.421 -2.950 37.601 1.00 58.25 99 PRO A C 1
ATOM 794 O O . PRO A 1 99 ? -26.461 -3.650 38.613 1.00 58.25 99 PRO A O 1
ATOM 797 N N . THR A 1 100 ? -26.538 -1.619 37.618 1.00 59.84 100 THR A N 1
ATOM 798 C CA . THR A 1 100 ? -27.063 -0.911 38.775 1.00 59.84 100 THR A CA 1
ATOM 799 C C . THR A 1 100 ? -28.365 -1.618 39.058 1.00 59.84 100 THR A C 1
ATOM 801 O O . THR A 1 100 ? -29.239 -1.649 38.190 1.00 59.84 100 THR A O 1
ATOM 804 N N . GLU A 1 101 ? -28.409 -2.308 40.189 1.00 52.94 101 GLU A N 1
ATOM 805 C CA . GLU A 1 101 ? -29.548 -3.087 40.618 1.00 52.94 101 GLU A CA 1
ATOM 806 C C . GLU A 1 101 ? -30.754 -2.157 40.530 1.00 52.94 101 GLU A C 1
ATOM 808 O O . GLU A 1 101 ? -30.915 -1.238 41.332 1.00 52.94 101 GLU A O 1
ATOM 813 N N . ILE A 1 102 ? -31.571 -2.322 39.486 1.00 56.28 102 ILE A N 1
ATOM 814 C CA . ILE A 1 102 ? -32.926 -1.807 39.518 1.00 56.28 102 ILE A CA 1
ATOM 815 C C . ILE A 1 102 ? -33.546 -2.704 40.570 1.00 56.28 102 ILE A C 1
ATOM 817 O O . ILE A 1 102 ? -33.930 -3.831 40.259 1.00 56.28 102 ILE A O 1
ATOM 821 N N . ALA A 1 103 ? -33.502 -2.252 41.825 1.00 54.69 103 ALA A N 1
ATOM 822 C CA . ALA A 1 103 ? -34.182 -2.896 42.923 1.00 54.69 103 ALA A CA 1
ATOM 823 C C . ALA A 1 103 ? -35.633 -3.031 42.472 1.00 54.69 103 ALA A C 1
ATOM 825 O O . ALA A 1 103 ? -36.377 -2.051 42.408 1.00 54.69 103 ALA A O 1
ATOM 826 N N . LEU A 1 104 ? -35.999 -4.235 42.038 1.00 54.69 104 LEU A N 1
ATOM 827 C CA . LEU A 1 104 ? -37.387 -4.580 41.831 1.00 54.69 104 LEU A CA 1
ATOM 828 C C . LEU A 1 104 ? -38.030 -4.350 43.198 1.00 54.69 104 LEU A C 1
ATOM 830 O O . LEU A 1 104 ? -37.555 -4.959 44.163 1.00 54.69 104 LEU A O 1
ATOM 834 N N . PRO A 1 105 ? -39.028 -3.459 43.330 1.00 54.78 105 PRO A N 1
ATOM 835 C CA . PRO A 1 105 ? -39.724 -3.331 44.595 1.00 54.78 105 PRO A CA 1
ATOM 836 C C . PRO A 1 105 ? -40.233 -4.721 44.970 1.00 54.78 105 PRO A C 1
ATOM 838 O O . PRO A 1 105 ? -40.923 -5.389 44.193 1.00 54.78 105 PRO A O 1
ATOM 841 N N . HIS A 1 106 ? -39.775 -5.191 46.127 1.00 53.66 106 HIS A N 1
ATOM 842 C CA . HIS A 1 106 ? -40.110 -6.501 46.649 1.00 53.66 106 HIS A CA 1
ATOM 843 C C . HIS A 1 106 ? -41.636 -6.556 46.844 1.00 53.66 106 HIS A C 1
ATOM 845 O O . HIS A 1 106 ? -42.203 -5.615 47.403 1.00 53.66 106 HIS A O 1
ATOM 851 N N . PRO A 1 107 ? -42.330 -7.624 46.411 1.00 53.22 107 PRO A N 1
ATOM 852 C CA . PRO A 1 107 ? -43.795 -7.687 46.444 1.00 53.22 107 PRO A CA 1
ATOM 853 C C . PRO A 1 107 ? -44.413 -7.604 47.855 1.00 53.22 107 PRO A C 1
ATOM 855 O O . PRO A 1 107 ? -45.623 -7.422 47.973 1.00 53.22 107 PRO A O 1
ATOM 858 N N . ASP A 1 108 ? -43.605 -7.677 48.918 1.00 48.44 108 ASP A N 1
ATOM 859 C CA . ASP A 1 108 ? -44.084 -7.587 50.306 1.00 48.44 108 ASP A CA 1
ATOM 860 C C . ASP A 1 108 ? -44.314 -6.155 50.820 1.00 48.44 108 ASP A C 1
ATOM 862 O O . ASP A 1 108 ? -44.877 -5.986 51.902 1.00 48.44 108 ASP A O 1
ATOM 866 N N . GLU A 1 109 ? -43.972 -5.105 50.064 1.00 46.50 109 GLU A N 1
ATOM 867 C CA . GLU A 1 109 ? -44.309 -3.728 50.471 1.00 46.50 109 GLU A CA 1
ATOM 868 C C . GLU A 1 109 ? -45.793 -3.369 50.273 1.00 46.50 109 GLU A C 1
ATOM 870 O O . GLU A 1 109 ? -46.218 -2.270 50.625 1.00 46.50 109 GLU A O 1
ATOM 875 N N . LEU A 1 110 ? -46.621 -4.289 49.762 1.00 47.69 110 LEU A N 1
ATOM 876 C CA . LEU A 1 110 ? -48.048 -4.027 49.559 1.00 47.69 110 LEU A CA 1
ATOM 877 C C . LEU A 1 110 ? -48.936 -4.306 50.788 1.00 47.69 110 LEU A C 1
ATOM 879 O O . LEU A 1 110 ? -50.151 -4.173 50.662 1.00 47.69 110 LEU A O 1
ATOM 883 N N . ASN A 1 111 ? -48.397 -4.718 51.950 1.00 52.03 111 ASN A N 1
ATOM 884 C CA . ASN A 1 111 ? -49.261 -5.169 53.059 1.00 52.03 111 ASN A CA 1
ATOM 885 C C . ASN A 1 111 ? -48.745 -4.983 54.505 1.00 52.03 111 ASN A C 1
ATOM 887 O O . ASN A 1 111 ? -49.056 -5.795 55.378 1.00 52.03 111 ASN A O 1
ATOM 891 N N . ALA A 1 112 ? -48.022 -3.902 54.816 1.00 42.25 112 ALA A N 1
ATOM 892 C CA . ALA A 1 112 ? -47.764 -3.530 56.216 1.00 42.25 112 ALA A CA 1
ATOM 893 C C . ALA A 1 112 ? -48.733 -2.420 56.694 1.00 42.25 112 ALA A C 1
ATOM 895 O O . ALA A 1 112 ? -48.909 -1.424 55.990 1.00 42.25 112 ALA A O 1
ATOM 896 N N . PRO A 1 113 ? -49.389 -2.575 57.864 1.00 40.09 113 PRO A N 1
ATOM 897 C CA . PRO A 1 113 ? -50.449 -1.681 58.324 1.00 40.09 113 PRO A CA 1
ATOM 898 C C . PRO A 1 113 ? -49.930 -0.275 58.631 1.00 40.09 113 PRO A C 1
ATOM 900 O O . PRO A 1 113 ? -48.862 -0.089 59.213 1.00 40.09 113 PRO A O 1
ATOM 903 N N . GLN A 1 114 ? -50.742 0.713 58.259 1.00 47.94 114 GLN A N 1
ATOM 904 C CA . GLN A 1 114 ? -50.510 2.130 58.501 1.00 47.94 114 GLN A CA 1
ATOM 905 C C . GLN A 1 114 ? -50.328 2.410 60.002 1.00 47.94 114 GLN A C 1
ATOM 907 O O . GLN A 1 114 ? -51.259 2.255 60.790 1.00 47.94 114 GLN A O 1
ATOM 912 N N . GLY A 1 115 ? -49.122 2.833 60.384 1.00 36.16 115 GLY A N 1
ATOM 913 C CA . GLY A 1 115 ? -48.808 3.397 61.695 1.00 36.16 115 GLY A CA 1
ATOM 914 C C . GLY A 1 115 ? -48.748 4.917 61.590 1.00 36.16 115 GLY A C 1
ATOM 915 O O . GLY A 1 115 ? -47.836 5.472 60.987 1.00 36.16 115 GLY A O 1
ATOM 916 N N . THR A 1 116 ? -49.766 5.570 62.129 1.00 32.78 116 THR A N 1
ATOM 917 C CA . THR A 1 116 ? -50.034 7.008 62.089 1.00 32.78 116 THR A CA 1
ATOM 918 C C . THR A 1 116 ? -49.103 7.823 62.988 1.00 32.78 116 THR A C 1
ATOM 920 O O . THR A 1 116 ? -49.077 7.569 64.191 1.00 32.78 116 THR A O 1
ATOM 923 N N . THR A 1 117 ? -48.515 8.899 62.451 1.00 26.44 117 THR A N 1
ATOM 924 C CA . THR A 1 117 ? -48.403 10.171 63.189 1.00 26.44 117 THR A CA 1
ATOM 925 C C . THR A 1 117 ? -48.420 11.352 62.214 1.00 26.44 117 THR A C 1
ATOM 927 O O . THR A 1 117 ? -47.407 11.685 61.604 1.00 26.44 117 THR A O 1
ATOM 930 N N . TYR A 1 118 ? -49.578 12.000 62.089 1.00 33.75 118 TYR A N 1
ATOM 931 C CA . TYR A 1 118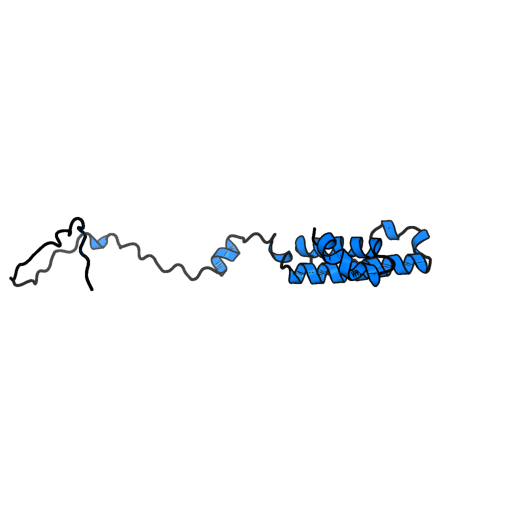 ? -49.701 13.382 61.627 1.00 33.75 118 TYR A CA 1
ATOM 932 C C . TYR A 1 118 ? -50.732 14.051 62.548 1.00 33.75 118 TYR A C 1
ATOM 934 O O . TYR A 1 118 ? -51.908 13.703 62.484 1.00 33.75 118 TYR A O 1
ATOM 942 N N . GLU A 1 119 ? -50.298 14.967 63.415 1.00 35.97 119 GLU A N 1
ATOM 943 C CA . GLU A 1 119 ? -51.159 16.053 63.910 1.00 35.97 119 GLU A CA 1
ATOM 944 C C . GLU A 1 119 ? -50.787 17.277 63.062 1.00 35.97 119 GLU A C 1
ATOM 946 O O . GLU A 1 119 ? -49.615 17.637 62.982 1.00 35.97 119 GLU A O 1
ATOM 951 N N . GLU A 1 120 ? -51.611 17.706 62.110 1.00 34.78 120 GLU A N 1
ATOM 952 C CA . GLU A 1 120 ? -52.874 18.456 62.204 1.00 34.78 120 GLU A CA 1
ATOM 953 C C . GLU A 1 120 ? -52.635 19.940 61.858 1.00 34.78 120 GLU A C 1
ATOM 955 O O . GLU A 1 120 ? -52.107 20.716 62.644 1.00 34.78 120 GLU A O 1
ATOM 960 N N . GLY A 1 121 ? -53.058 20.301 60.638 1.00 39.78 121 GLY A N 1
ATOM 961 C CA . GLY A 1 121 ? -53.595 21.6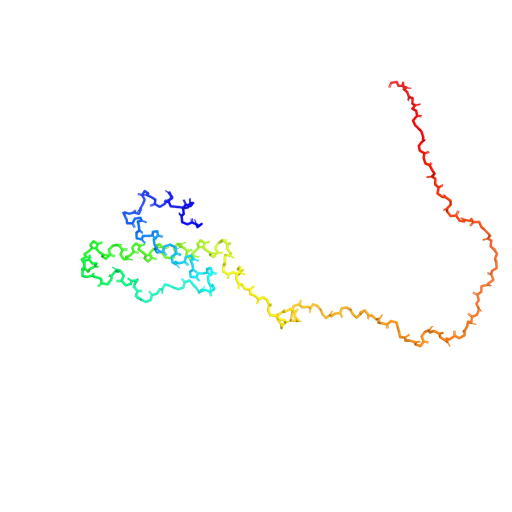18 60.291 1.00 39.78 121 GLY A CA 1
ATOM 962 C C . GLY A 1 121 ? -52.611 22.739 59.946 1.00 39.78 121 GLY A C 1
ATOM 963 O O . GLY A 1 121 ? -52.133 23.413 60.841 1.00 39.78 121 GLY A O 1
ATOM 964 N N . VAL A 1 122 ? -52.435 23.038 58.649 1.00 32.28 122 VAL A N 1
ATOM 965 C CA . VAL A 1 122 ? -52.808 24.329 58.015 1.00 32.28 122 VAL A CA 1
ATOM 966 C C . VAL A 1 122 ? -52.821 24.143 56.483 1.00 32.28 122 VAL A C 1
ATOM 968 O O . VAL A 1 122 ? -51.892 23.609 55.887 1.00 32.28 122 VAL A O 1
ATOM 971 N N . LEU A 1 123 ? -53.940 24.556 55.884 1.00 32.12 123 LEU A N 1
ATOM 972 C CA . LEU A 1 123 ? -54.334 24.521 54.468 1.00 32.12 123 LEU A CA 1
ATOM 973 C C . LEU A 1 123 ? -53.445 25.374 53.536 1.00 32.12 123 LEU A C 1
ATOM 975 O O . LEU A 1 123 ? -52.708 26.224 54.027 1.00 32.12 123 LEU A O 1
ATOM 979 N N . VAL A 1 124 ? -53.709 25.250 52.215 1.00 41.56 124 VAL A N 1
ATOM 980 C CA . VAL A 1 124 ? -53.574 26.242 51.096 1.00 41.56 124 VAL A CA 1
ATOM 981 C C . VAL A 1 124 ? -52.694 25.691 49.928 1.00 41.56 124 VAL A C 1
ATOM 983 O O . VAL A 1 124 ? -51.780 24.917 50.193 1.00 41.56 124 VAL A O 1
ATOM 986 N N . PRO A 1 125 ? -53.025 25.911 48.627 1.00 39.94 125 PRO A N 1
ATOM 987 C CA . PRO A 1 125 ? -53.674 24.903 47.782 1.00 39.94 125 PRO A CA 1
ATOM 988 C C . PRO A 1 125 ? -52.908 24.620 46.458 1.00 39.94 125 PRO A C 1
ATOM 990 O O . PRO A 1 125 ? -51.847 25.172 46.183 1.00 39.94 125 PRO A O 1
ATOM 993 N N . GLU A 1 126 ? -53.500 23.738 45.653 1.00 43.00 126 GLU A N 1
ATOM 994 C CA . GLU A 1 126 ? -53.219 23.348 44.259 1.00 43.00 126 GLU A CA 1
ATOM 995 C C . GLU A 1 126 ? -52.520 24.398 43.351 1.00 43.00 126 GLU A C 1
ATOM 997 O O . GLU A 1 126 ? -52.987 25.538 43.254 1.00 43.00 126 GLU A O 1
ATOM 1002 N N . PRO A 1 127 ? -51.459 24.032 42.595 1.00 43.62 127 PRO A N 1
ATOM 1003 C CA . PRO A 1 127 ? -50.891 24.910 41.577 1.00 43.62 127 PRO A CA 1
ATOM 1004 C C . PRO A 1 127 ? -51.815 24.966 40.350 1.00 43.62 127 PRO A C 1
ATOM 1006 O O . PRO A 1 127 ? -51.719 24.167 39.420 1.00 43.62 127 PRO A O 1
ATOM 1009 N N . THR A 1 128 ? -52.714 25.950 40.350 1.00 40.03 128 THR A N 1
ATOM 1010 C CA . THR A 1 128 ? -53.472 26.375 39.167 1.00 40.03 128 THR A CA 1
ATOM 1011 C C . THR A 1 128 ? -52.508 26.958 38.126 1.00 40.03 128 THR A C 1
ATOM 1013 O O . THR A 1 128 ? -51.712 27.848 38.428 1.00 40.03 128 THR A O 1
ATOM 1016 N N . ALA A 1 129 ? -52.580 26.454 36.894 1.00 41.69 129 ALA A N 1
ATOM 1017 C CA . ALA A 1 129 ? -51.815 26.930 35.744 1.00 41.69 129 ALA A CA 1
ATOM 1018 C C . ALA A 1 129 ? -52.031 28.434 35.465 1.00 41.69 129 ALA A C 1
ATOM 1020 O O . ALA A 1 129 ? -53.177 28.887 35.469 1.00 41.69 129 ALA A O 1
ATOM 1021 N N . PRO A 1 130 ? -50.991 29.208 35.110 1.00 44.38 130 PRO A N 1
ATOM 1022 C CA . PRO A 1 130 ? -51.189 30.496 34.463 1.00 44.38 130 PRO A CA 1
ATOM 1023 C C . PRO A 1 130 ? -51.324 30.323 32.943 1.00 44.38 130 PRO A C 1
ATOM 1025 O O . PRO A 1 130 ? -50.405 29.895 32.244 1.00 44.38 130 PRO A O 1
ATOM 1028 N N . ALA A 1 131 ? -52.512 30.668 32.453 1.00 39.50 131 ALA A N 1
ATOM 1029 C CA . ALA A 1 131 ? -52.834 30.854 31.049 1.00 39.50 131 ALA A CA 1
ATOM 1030 C C . ALA A 1 131 ? -52.114 32.076 30.443 1.00 39.50 131 ALA A C 1
ATOM 1032 O O . ALA A 1 131 ? -51.871 33.063 31.127 1.00 39.50 131 ALA A O 1
ATOM 1033 N N . LEU A 1 132 ? -51.833 31.959 29.141 1.00 38.56 132 LEU A N 1
ATOM 1034 C CA . LEU A 1 132 ? -51.864 32.966 28.066 1.00 38.56 132 LEU A CA 1
ATOM 1035 C C . LEU A 1 132 ? -51.464 34.433 28.362 1.00 38.56 132 LEU A C 1
ATOM 1037 O O . LEU A 1 132 ? -52.032 35.135 29.191 1.00 38.56 132 LEU A O 1
ATOM 1041 N N . SER A 1 133 ? -50.535 34.896 27.522 1.00 44.47 133 SER A N 1
ATOM 1042 C CA . SER A 1 133 ? -50.011 36.255 27.316 1.00 44.47 133 SER A CA 1
ATOM 1043 C C . SER A 1 133 ? -51.070 37.366 27.232 1.00 44.47 133 SER A C 1
ATOM 1045 O O . SER A 1 133 ? -52.197 37.117 26.802 1.00 44.47 133 SER A O 1
ATOM 1047 N N . PRO A 1 134 ? -50.668 38.625 27.492 1.00 44.38 134 PRO A N 1
ATOM 1048 C CA . PRO A 1 134 ? -50.698 39.614 26.397 1.00 44.38 134 PRO A CA 1
ATOM 1049 C C . PRO A 1 134 ? -49.540 40.652 26.397 1.00 44.38 134 PRO A C 1
ATOM 1051 O O . PRO A 1 134 ? -49.011 41.026 27.439 1.00 44.38 134 PRO A O 1
ATOM 1054 N N . THR A 1 135 ? -49.165 41.129 25.200 1.00 48.28 135 THR A N 1
ATOM 1055 C CA . THR A 1 135 ? -48.402 42.377 24.905 1.00 48.28 135 THR A CA 1
ATOM 1056 C C . THR A 1 135 ? -49.350 43.608 24.951 1.00 48.28 135 THR A C 1
ATOM 1058 O O . THR A 1 135 ? -50.531 43.381 25.230 1.00 48.28 135 THR A O 1
ATOM 1061 N N . PRO A 1 136 ? -48.997 44.877 24.592 1.00 48.53 136 PRO A N 1
ATOM 1062 C CA . PRO A 1 136 ? -47.720 45.611 24.389 1.00 48.53 136 PRO A CA 1
ATOM 1063 C C . PRO A 1 136 ? -47.655 46.980 25.154 1.00 48.53 136 PRO A C 1
ATOM 1065 O O . PRO A 1 136 ? -48.674 47.424 25.676 1.00 48.53 136 PRO A O 1
ATOM 1068 N N . ASN A 1 137 ? -46.508 47.694 25.175 1.00 40.19 137 ASN A N 1
ATOM 1069 C CA . ASN A 1 137 ? -46.441 49.147 24.862 1.00 40.19 137 ASN A CA 1
ATOM 1070 C C . ASN A 1 137 ? -45.033 49.781 24.913 1.00 40.19 137 ASN A C 1
ATOM 1072 O O . ASN A 1 137 ? -44.188 49.421 25.729 1.00 40.19 137 ASN A O 1
ATOM 1076 N N . ASP A 1 138 ? -44.872 50.753 24.013 1.00 42.75 138 ASP A N 1
ATOM 1077 C CA . ASP A 1 138 ? -43.736 51.626 23.702 1.00 42.75 138 ASP A CA 1
ATOM 1078 C C . ASP A 1 138 ? -43.331 52.656 24.789 1.00 42.75 138 ASP A C 1
ATOM 1080 O O . ASP A 1 138 ? -44.103 52.953 25.701 1.00 42.75 138 ASP A O 1
ATOM 1084 N N . LEU A 1 139 ? -42.178 53.307 24.524 1.00 44.50 139 LEU A N 1
ATOM 1085 C CA . LEU A 1 139 ? -41.664 54.621 24.985 1.00 44.50 139 LEU A CA 1
ATOM 1086 C C . LEU A 1 139 ? -40.653 54.627 26.155 1.00 44.50 139 LEU A C 1
ATOM 1088 O O . LEU A 1 139 ? -41.039 54.699 27.319 1.00 44.50 139 LEU A O 1
ATOM 1092 N N . TYR A 1 140 ? -39.348 54.675 25.851 1.00 46.00 140 TYR A N 1
ATOM 1093 C CA . TYR A 1 140 ? -38.550 55.916 25.722 1.00 46.00 140 TYR A CA 1
ATOM 1094 C C . TYR A 1 140 ? -37.159 55.628 25.139 1.00 46.00 140 TYR A C 1
ATOM 1096 O O . TYR A 1 140 ? -36.589 54.566 25.475 1.00 46.00 140 TYR A O 1
#

pLDDT: mean 75.7, std 22.05, range [26.44, 96.88]

Sequence (140 aa):
MAWWSVRHIYADNEPHLNDFGRGFRVGYENVANGGNGCPPTLPPQRYWAARYQDDYGHEQVVSWYNGYSHGVELALADGVGHRNEIVTSMQLYSHANPPTEIALPHPDELNAPQGTTYEEGVLVPEPTAPALSPTPNDLY

Secondary structure (DSSP, 8-state):
-THHHHHHHHTTT-TTHHHHHHHHHHHHHHHHTT---PPPSS--GGG-SGGGSSHHHHHHHHHHHHHHHHHHHHHHHTTGGGTT-PPPHHHHHHHSPPP----PPPGGGG------------------------------

Foldseek 3Di:
DVLVVCLVVCVVPQPLSVLLSQLLVVLLVCLLVLHPSDDDPDAPPVLVDPVLVDPVSVSSSVSSPNSNNVSNVVSVVVVSNCVPPDDDPVNVVVPDDPPPPPPPPDPVVPDDDDDDDDDDDDDDDDDDDDDDDDDDDDDD

Radius of gyration: 35.3 Å; chains: 1; bounding box: 71×70×81 Å